Protein AF-A0A8J6ETE8-F1 (afdb_monomer)

Radius of gyration: 26.72 Å; Cα contacts (8 Å, |Δi|>4): 54; chains: 1; bounding box: 40×100×24 Å

Solvent-accessible surface area (backbone atoms only — not comparable to full-atom values): 6494 Å² total; per-residue (Å²): 140,87,89,77,84,79,71,80,75,62,84,67,72,74,70,74,71,70,88,74,78,71,73,75,62,54,65,43,82,45,74,47,72,46,98,84,72,48,74,44,82,42,81,38,65,28,62,93,75,54,49,73,66,59,53,48,51,55,52,34,58,77,67,71,50,60,79,75,48,68,80,78,57,83,90,80,89,87,55,97,66,67,68,60,60,64,57,51,58,59,59,64,75,74,110

Structure (mmCIF, N/CA/C/O backbone):
data_AF-A0A8J6ETE8-F1
#
_entry.id   AF-A0A8J6ETE8-F1
#
loop_
_atom_site.group_PDB
_atom_site.id
_atom_site.type_symbol
_atom_site.label_atom_id
_atom_site.label_alt_id
_atom_site.label_comp_id
_atom_site.label_asym_id
_atom_site.label_entity_id
_atom_site.label_seq_id
_atom_site.pdbx_PDB_ins_code
_atom_site.Cartn_x
_atom_site.Cartn_y
_atom_site.Cartn_z
_atom_site.occupancy
_atom_site.B_iso_or_equiv
_atom_site.auth_seq_id
_atom_site.auth_comp_id
_atom_site.auth_asym_id
_atom_site.auth_atom_id
_atom_site.pdbx_PDB_model_num
ATOM 1 N N . MET A 1 1 ? 18.158 72.259 -6.595 1.00 43.50 1 MET A N 1
ATOM 2 C CA . MET A 1 1 ? 18.532 71.342 -7.693 1.00 43.50 1 MET A CA 1
ATOM 3 C C . MET A 1 1 ? 20.028 71.536 -7.863 1.00 43.50 1 MET A C 1
ATOM 5 O O . MET A 1 1 ? 20.407 72.685 -7.995 1.00 43.50 1 MET A O 1
ATOM 9 N N . ASP A 1 2 ? 20.948 70.595 -7.703 1.00 43.84 2 ASP A N 1
ATOM 10 C CA . ASP A 1 2 ? 20.973 69.134 -7.660 1.00 43.84 2 ASP A CA 1
ATOM 11 C C . ASP A 1 2 ? 22.395 68.736 -7.189 1.00 43.84 2 ASP A C 1
ATOM 13 O O . ASP A 1 2 ? 23.361 69.401 -7.548 1.00 43.84 2 ASP A O 1
ATOM 17 N N . ARG A 1 3 ? 22.511 67.709 -6.337 1.00 46.47 3 ARG A N 1
ATOM 18 C CA . ARG A 1 3 ? 23.673 66.812 -6.136 1.00 46.47 3 ARG A CA 1
ATOM 19 C C . ARG A 1 3 ? 23.604 66.212 -4.743 1.00 46.47 3 ARG A C 1
ATOM 21 O O . ARG A 1 3 ? 23.768 66.917 -3.754 1.00 46.47 3 ARG A O 1
ATOM 28 N N . SER A 1 4 ? 23.451 64.898 -4.681 1.00 47.91 4 SER A N 1
ATOM 29 C CA . SER A 1 4 ? 24.353 63.999 -3.952 1.00 47.91 4 SER A CA 1
ATOM 30 C C . SER A 1 4 ? 23.870 62.580 -4.195 1.00 47.91 4 SER A C 1
ATOM 32 O O . SER A 1 4 ? 22.677 62.303 -4.121 1.00 47.91 4 SER A O 1
ATOM 34 N N . GLY A 1 5 ? 24.813 61.735 -4.600 1.00 54.84 5 GLY A N 1
ATOM 35 C CA . GLY A 1 5 ? 24.570 60.435 -5.195 1.00 54.84 5 GLY A CA 1
ATOM 36 C C . GLY A 1 5 ? 23.730 59.527 -4.312 1.00 54.84 5 GLY A C 1
ATOM 37 O O . GLY A 1 5 ? 24.109 59.197 -3.191 1.00 54.84 5 GLY A O 1
ATOM 38 N N . THR A 1 6 ? 22.620 59.066 -4.871 1.00 54.66 6 THR A N 1
ATOM 39 C CA . THR A 1 6 ? 22.035 57.793 -4.487 1.00 54.66 6 THR A CA 1
ATOM 40 C C . THR A 1 6 ? 23.048 56.712 -4.846 1.00 54.66 6 THR A C 1
ATOM 42 O O . THR A 1 6 ? 23.309 56.437 -6.018 1.00 54.66 6 THR A O 1
ATOM 45 N N . SER A 1 7 ? 23.688 56.150 -3.822 1.00 53.62 7 SER A N 1
ATOM 46 C CA . SER A 1 7 ? 24.483 54.932 -3.936 1.00 53.62 7 SER A CA 1
ATOM 47 C C . SER A 1 7 ? 23.680 53.898 -4.733 1.00 53.62 7 SER A C 1
ATOM 49 O O . SER A 1 7 ? 22.489 53.739 -4.446 1.00 53.62 7 SER A O 1
ATOM 51 N N . PRO A 1 8 ? 24.265 53.201 -5.723 1.00 52.53 8 PRO A N 1
ATOM 52 C CA . PRO A 1 8 ? 23.572 52.082 -6.333 1.00 52.53 8 PRO A CA 1
ATOM 53 C C . PRO A 1 8 ? 23.354 51.057 -5.222 1.00 52.53 8 PRO A C 1
ATOM 55 O O . PRO A 1 8 ? 24.308 50.464 -4.716 1.00 52.53 8 PRO A O 1
ATOM 58 N N . LEU A 1 9 ? 22.097 50.930 -4.788 1.00 50.97 9 LEU A N 1
ATOM 59 C CA . LEU A 1 9 ? 21.667 49.855 -3.913 1.00 50.97 9 LEU A CA 1
ATOM 60 C C . LEU A 1 9 ? 22.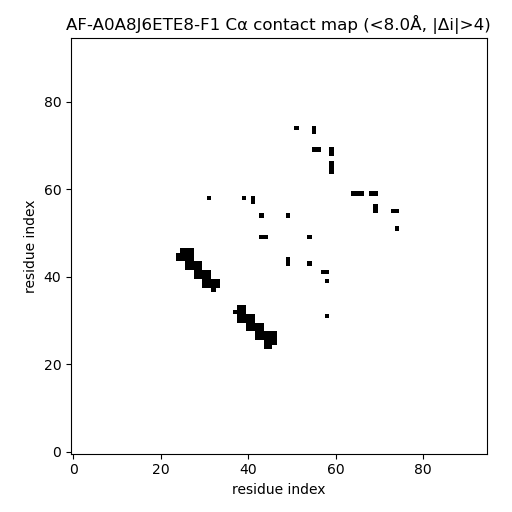168 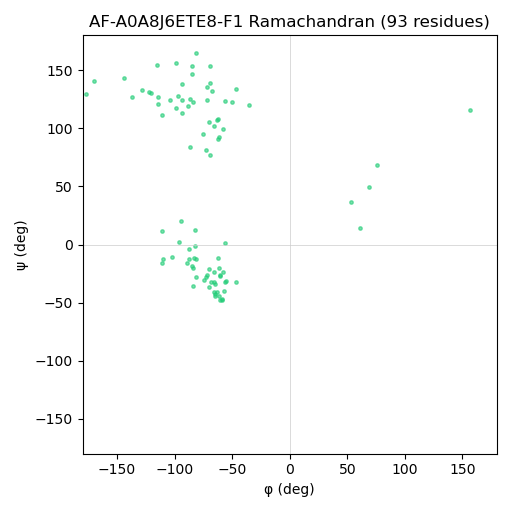48.561 -4.539 1.00 50.97 9 LEU A C 1
ATOM 62 O O . LEU A 1 9 ? 21.954 48.293 -5.723 1.00 50.97 9 LEU A O 1
ATOM 66 N N . SER A 1 10 ? 22.950 47.869 -3.720 1.00 52.75 10 SER A N 1
ATOM 67 C CA . SER A 1 10 ? 23.680 46.655 -4.012 1.00 52.75 10 SER A CA 1
ATOM 68 C C . SER A 1 10 ? 22.894 45.760 -4.959 1.00 52.75 10 SER A C 1
ATOM 70 O O . SER A 1 10 ? 21.802 45.286 -4.650 1.00 52.75 10 SER A O 1
ATOM 72 N N . ALA A 1 11 ? 23.502 45.486 -6.106 1.00 54.84 11 ALA A N 1
ATOM 73 C CA . ALA A 1 11 ? 23.045 44.530 -7.101 1.00 54.84 11 ALA A CA 1
ATOM 74 C C . ALA A 1 11 ? 22.844 43.092 -6.560 1.00 54.84 11 ALA A C 1
ATOM 76 O O . ALA A 1 11 ? 22.491 42.181 -7.299 1.00 54.84 11 ALA A O 1
ATOM 77 N N . ASN A 1 12 ? 23.069 42.858 -5.272 1.00 52.94 12 ASN A N 1
ATOM 78 C CA . ASN A 1 12 ? 22.949 41.544 -4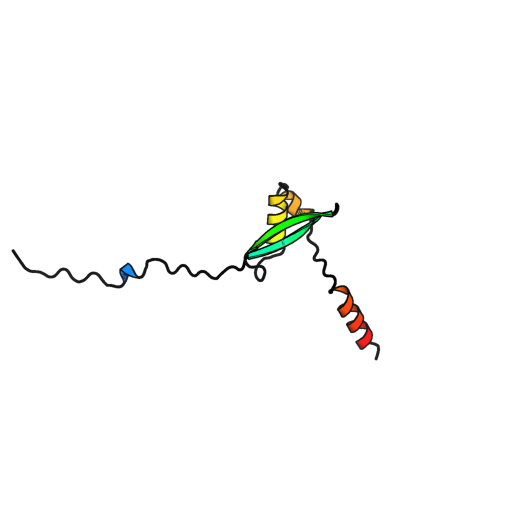.667 1.00 52.94 12 ASN A CA 1
ATOM 79 C C . ASN A 1 12 ? 21.541 41.231 -4.142 1.00 52.94 12 ASN A C 1
ATOM 81 O O . ASN A 1 12 ? 21.232 40.057 -3.962 1.00 52.94 12 ASN A O 1
ATOM 85 N N . ASP A 1 13 ? 20.655 42.219 -3.973 1.00 52.09 13 ASP A N 1
ATOM 86 C CA . ASP A 1 13 ? 19.318 41.960 -3.410 1.00 52.09 13 ASP A CA 1
ATOM 87 C C . ASP A 1 13 ? 18.289 41.462 -4.442 1.00 52.09 13 ASP A C 1
ATOM 89 O O . ASP A 1 13 ? 17.237 40.944 -4.074 1.00 52.09 13 ASP A O 1
ATOM 93 N N . TYR A 1 14 ? 18.588 41.534 -5.745 1.00 55.25 14 TYR A N 1
ATOM 94 C CA . TYR A 1 14 ? 17.716 40.962 -6.782 1.00 55.25 14 TYR A CA 1
ATOM 95 C C . TYR A 1 14 ? 17.997 39.481 -7.083 1.00 55.25 14 TYR A C 1
ATOM 97 O O . TYR A 1 14 ? 17.179 38.826 -7.732 1.00 55.25 14 TYR A O 1
ATOM 105 N N . LEU A 1 15 ? 19.116 38.928 -6.601 1.00 53.88 15 LEU A N 1
ATOM 106 C CA . LEU A 1 15 ? 19.477 37.516 -6.803 1.00 53.88 15 LEU A CA 1
ATOM 107 C C . LEU A 1 15 ? 18.888 36.580 -5.737 1.00 53.88 15 LEU A C 1
ATOM 109 O O . LEU A 1 15 ? 18.974 35.363 -5.871 1.00 53.88 15 LEU A O 1
ATOM 113 N N . LEU A 1 16 ? 18.203 37.128 -4.730 1.00 54.28 16 LEU A N 1
ATOM 114 C CA . LEU A 1 16 ? 17.440 36.358 -3.741 1.00 54.28 16 LEU A CA 1
ATOM 115 C C . LEU A 1 16 ? 16.036 35.969 -4.235 1.00 54.28 16 LEU A C 1
ATOM 117 O O . LEU A 1 16 ? 15.210 35.488 -3.461 1.00 54.28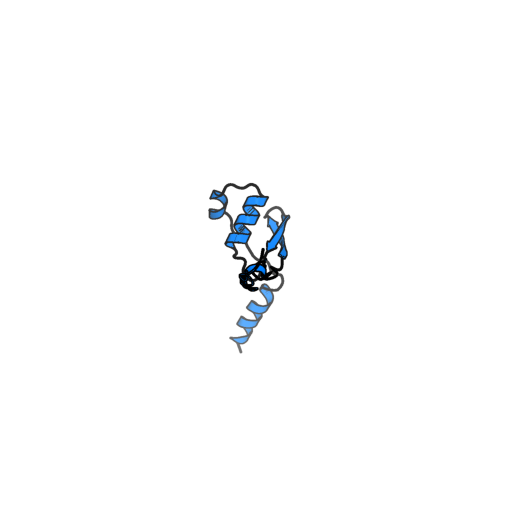 16 LEU A O 1
ATOM 121 N N . ARG A 1 17 ? 15.742 36.126 -5.533 1.00 66.38 17 ARG A N 1
ATOM 122 C CA . ARG A 1 17 ? 14.534 35.558 -6.136 1.00 66.38 17 ARG A CA 1
ATOM 123 C C . ARG A 1 17 ? 14.790 34.123 -6.590 1.00 66.38 17 ARG A C 1
ATOM 125 O O . ARG A 1 17 ? 15.033 33.859 -7.760 1.00 66.38 17 ARG A O 1
ATOM 132 N N . GLY A 1 18 ? 14.656 33.206 -5.636 1.00 55.97 18 GLY A N 1
ATOM 133 C CA . GLY A 1 18 ? 14.160 31.858 -5.902 1.00 55.97 18 GLY A CA 1
ATOM 134 C C . GLY A 1 18 ? 15.139 30.905 -6.577 1.00 55.97 18 GLY A C 1
ATOM 135 O O . GLY A 1 18 ? 14.881 30.431 -7.679 1.00 55.97 18 GLY A O 1
ATOM 136 N N . SER A 1 19 ? 16.194 30.514 -5.864 1.00 46.38 19 SER A N 1
ATOM 137 C CA . SER A 1 19 ? 16.774 29.186 -6.090 1.00 46.38 19 SER A CA 1
ATOM 138 C C . SER A 1 19 ? 15.824 28.145 -5.496 1.00 46.38 19 SER A C 1
ATOM 140 O O . SER A 1 19 ? 15.989 27.704 -4.362 1.00 46.38 19 SER A O 1
ATOM 142 N N . VAL A 1 20 ? 14.775 27.790 -6.241 1.00 57.34 20 VAL A N 1
ATOM 143 C CA . VAL A 1 20 ? 14.033 26.559 -5.969 1.00 57.34 20 VAL A CA 1
ATOM 144 C C . VAL A 1 20 ? 14.921 25.438 -6.477 1.00 57.34 20 VAL A C 1
ATOM 146 O O . VAL A 1 20 ? 14.946 25.136 -7.669 1.00 57.34 20 VAL A O 1
ATOM 149 N N . SER A 1 21 ? 15.703 24.851 -5.578 1.00 48.03 21 SER A N 1
ATOM 150 C CA . SER A 1 21 ? 16.340 23.570 -5.843 1.00 48.03 21 SER A CA 1
ATOM 151 C C . SER A 1 21 ? 15.226 22.547 -6.035 1.00 48.03 21 SER A C 1
ATOM 153 O O . SER A 1 21 ? 14.748 21.947 -5.078 1.00 48.03 21 SER A O 1
ATOM 155 N N . SER A 1 22 ? 14.783 22.359 -7.276 1.00 54.62 22 SER A N 1
ATOM 156 C CA . SER A 1 22 ? 14.074 21.152 -7.675 1.00 54.62 22 SER A CA 1
ATOM 157 C C . SER A 1 22 ? 15.102 20.025 -7.636 1.00 54.62 22 SER A C 1
ATOM 159 O O . SER A 1 22 ? 15.615 19.599 -8.672 1.00 54.62 22 SER A O 1
ATOM 161 N N . SER A 1 23 ? 15.431 19.529 -6.441 1.00 58.44 23 SER A N 1
ATOM 162 C CA . SER A 1 23 ? 15.788 18.122 -6.339 1.00 58.44 23 SER A CA 1
ATOM 163 C C . SER A 1 23 ? 14.563 17.398 -6.874 1.00 58.44 23 SER A C 1
ATOM 165 O O . SER A 1 23 ? 13.526 17.366 -6.223 1.00 58.44 23 SER A O 1
ATOM 167 N N . GLY A 1 24 ? 14.624 16.982 -8.141 1.00 56.72 24 GLY A N 1
ATOM 168 C CA . GLY A 1 24 ? 13.504 16.354 -8.822 1.00 56.72 24 GLY A CA 1
ATOM 169 C C . GLY A 1 24 ? 13.169 15.080 -8.072 1.00 56.72 24 GLY A C 1
ATOM 170 O O . GLY A 1 24 ? 13.791 14.046 -8.307 1.00 56.72 24 GLY A O 1
ATOM 171 N N . VAL A 1 25 ? 12.242 15.174 -7.122 1.00 62.97 25 VAL A N 1
ATOM 172 C CA . VAL A 1 25 ? 11.739 14.035 -6.378 1.00 62.97 25 VAL A CA 1
ATOM 173 C C . VAL A 1 25 ? 11.005 13.205 -7.417 1.00 62.97 25 VAL A C 1
ATOM 175 O O . VAL A 1 25 ? 9.947 13.584 -7.907 1.00 62.97 25 VAL A O 1
ATOM 178 N N . ARG A 1 26 ? 11.651 12.135 -7.881 1.00 73.62 26 ARG A N 1
ATOM 179 C CA . ARG A 1 26 ? 11.085 11.274 -8.914 1.00 73.62 26 ARG A CA 1
ATOM 180 C C . ARG A 1 26 ? 9.917 10.534 -8.272 1.00 73.62 26 ARG A C 1
ATOM 182 O O . ARG A 1 26 ? 10.139 9.648 -7.449 1.00 73.62 26 ARG A O 1
ATOM 189 N N . SER A 1 27 ? 8.698 10.942 -8.601 1.00 81.50 27 SER A N 1
ATOM 190 C CA . SER A 1 27 ? 7.491 10.207 -8.236 1.00 81.50 27 SER A CA 1
ATOM 191 C C . SER A 1 27 ? 7.431 8.901 -9.023 1.00 81.50 27 SER A C 1
ATOM 193 O O . SER A 1 27 ? 7.786 8.858 -10.205 1.00 81.50 27 SER A O 1
ATOM 195 N N . VAL A 1 28 ? 7.031 7.828 -8.351 1.00 85.38 28 VAL A N 1
ATOM 196 C CA . VAL A 1 28 ? 6.854 6.490 -8.912 1.00 85.38 28 VAL A CA 1
ATOM 197 C C . VAL A 1 28 ? 5.466 6.004 -8.537 1.00 85.38 28 VAL A C 1
ATOM 199 O O . VAL A 1 28 ? 5.072 6.089 -7.375 1.00 85.38 28 VAL A O 1
ATOM 202 N N . ASP A 1 29 ? 4.750 5.461 -9.512 1.00 87.88 29 ASP A N 1
ATOM 203 C CA . ASP A 1 29 ? 3.476 4.804 -9.264 1.00 87.88 29 ASP A CA 1
ATOM 204 C C . ASP A 1 29 ? 3.723 3.357 -8.831 1.00 87.88 29 ASP A C 1
ATOM 206 O O . ASP A 1 29 ? 4.374 2.576 -9.531 1.00 87.88 29 ASP A O 1
ATOM 210 N N . VAL A 1 30 ? 3.218 3.004 -7.653 1.00 86.94 30 VAL A N 1
ATOM 211 C CA . VAL A 1 30 ? 3.231 1.646 -7.107 1.00 86.94 30 VAL A CA 1
ATOM 212 C C . VAL A 1 30 ? 1.801 1.138 -6.975 1.00 86.94 30 VAL A C 1
ATOM 214 O O . VAL A 1 30 ? 0.857 1.913 -6.845 1.00 86.94 30 VAL A O 1
ATOM 217 N N . ILE A 1 31 ? 1.636 -0.181 -7.003 1.00 88.50 31 ILE A N 1
ATOM 218 C CA . ILE A 1 31 ? 0.345 -0.827 -6.767 1.00 88.50 31 ILE A CA 1
ATOM 219 C C . ILE A 1 31 ? 0.455 -1.634 -5.482 1.00 88.50 31 ILE A C 1
ATOM 221 O O . ILE A 1 31 ? 1.361 -2.455 -5.334 1.00 88.50 31 ILE A O 1
ATOM 225 N N . VAL A 1 32 ? -0.476 -1.399 -4.564 1.00 88.75 32 VAL A N 1
ATOM 226 C CA . VAL A 1 32 ? -0.612 -2.148 -3.316 1.00 88.75 32 VAL A CA 1
ATOM 227 C C . VAL A 1 32 ? -1.783 -3.106 -3.457 1.00 88.75 32 VAL A C 1
ATOM 229 O O . VAL A 1 32 ? -2.896 -2.686 -3.760 1.00 88.75 32 VAL A O 1
ATOM 232 N N . TYR A 1 33 ? -1.531 -4.392 -3.242 1.00 89.94 33 TYR A N 1
ATOM 233 C CA . TYR A 1 33 ? -2.563 -5.422 -3.286 1.00 89.94 33 TYR A CA 1
ATOM 234 C C . TYR A 1 33 ? -3.049 -5.729 -1.874 1.00 89.94 33 TYR A C 1
ATOM 236 O O . TYR A 1 33 ? -2.251 -6.012 -0.978 1.00 89.94 33 TYR A O 1
ATOM 244 N N . LEU A 1 34 ? -4.362 -5.673 -1.683 1.00 88.81 34 LEU A N 1
ATOM 245 C CA . LEU A 1 34 ? -5.013 -6.179 -0.484 1.00 88.81 34 LEU A CA 1
ATOM 246 C C . LEU A 1 34 ? -5.210 -7.694 -0.576 1.00 88.81 34 LEU A C 1
ATOM 248 O O . LEU A 1 34 ? -5.175 -8.283 -1.651 1.00 88.81 34 LEU A O 1
ATOM 252 N N . ILE A 1 35 ? -5.495 -8.322 0.566 1.00 85.88 35 ILE A N 1
ATOM 253 C CA . ILE A 1 35 ? -5.733 -9.771 0.660 1.00 85.88 35 ILE A CA 1
ATOM 254 C C . ILE A 1 35 ? -6.945 -10.254 -0.158 1.00 85.88 35 ILE A C 1
ATOM 256 O O . ILE A 1 35 ? -7.061 -11.434 -0.454 1.00 85.88 35 ILE A O 1
ATOM 260 N N . ASN A 1 36 ? -7.857 -9.345 -0.504 1.00 88.69 36 ASN A N 1
ATOM 261 C CA . ASN A 1 36 ? -9.031 -9.603 -1.339 1.00 88.69 36 ASN A CA 1
ATOM 262 C C . ASN A 1 36 ? -8.778 -9.283 -2.827 1.00 88.69 36 ASN A C 1
ATOM 264 O O . ASN A 1 36 ? -9.727 -8.988 -3.551 1.00 88.69 36 ASN A O 1
ATOM 268 N N . ASP A 1 37 ? -7.508 -9.240 -3.239 1.00 87.62 37 ASP A N 1
ATOM 269 C CA . ASP A 1 37 ? -7.039 -8.918 -4.592 1.00 87.62 37 ASP A CA 1
ATOM 270 C C . ASP A 1 37 ? -7.404 -7.510 -5.093 1.00 87.62 37 ASP A C 1
ATOM 272 O O . ASP A 1 37 ? -7.248 -7.189 -6.273 1.00 87.62 37 ASP A O 1
ATOM 276 N N . THR A 1 38 ? -7.843 -6.618 -4.200 1.00 90.69 38 THR A N 1
ATOM 277 C CA . THR A 1 38 ? -8.064 -5.215 -4.562 1.00 90.69 38 THR A CA 1
ATOM 278 C C . THR A 1 38 ? -6.719 -4.526 -4.766 1.00 90.69 38 THR A C 1
ATOM 280 O O . THR A 1 38 ? -5.880 -4.510 -3.865 1.00 90.69 38 THR A O 1
ATOM 283 N N . ALA A 1 39 ? -6.527 -3.934 -5.945 1.00 91.12 39 ALA A N 1
ATOM 284 C CA . ALA A 1 39 ? -5.341 -3.166 -6.299 1.00 91.12 39 ALA A CA 1
ATOM 285 C C . ALA A 1 39 ? -5.558 -1.675 -6.006 1.00 91.12 39 ALA A C 1
ATOM 287 O O . ALA A 1 39 ? -6.489 -1.059 -6.525 1.00 91.12 39 ALA A O 1
ATOM 288 N N . ILE A 1 40 ? -4.676 -1.092 -5.201 1.00 90.62 40 ILE A N 1
ATOM 289 C CA . ILE A 1 40 ? -4.703 0.318 -4.816 1.00 90.62 40 ILE A CA 1
ATOM 290 C C . ILE A 1 40 ? -3.505 1.007 -5.473 1.00 90.62 40 ILE A C 1
ATOM 292 O O . ILE A 1 40 ? -2.364 0.720 -5.096 1.00 90.62 40 ILE A O 1
ATOM 296 N N . PRO A 1 41 ? -3.724 1.895 -6.457 1.00 90.94 41 PRO A N 1
ATOM 297 C CA . PRO A 1 41 ? -2.647 2.684 -7.029 1.00 90.94 41 PRO A CA 1
ATOM 298 C C . PRO A 1 41 ? -2.198 3.746 -6.024 1.00 90.94 41 PRO A C 1
ATOM 300 O O . PRO A 1 41 ? -3.019 4.426 -5.408 1.00 90.94 41 PRO A O 1
ATOM 303 N N . LEU A 1 42 ? -0.888 3.903 -5.874 1.00 90.06 42 LEU A N 1
ATOM 304 C CA . LEU A 1 42 ? -0.295 4.897 -4.997 1.00 90.06 42 LEU A CA 1
ATOM 305 C C . LEU A 1 42 ? 0.885 5.576 -5.687 1.00 90.06 42 LEU A C 1
ATOM 307 O O . LEU A 1 42 ? 1.831 4.917 -6.107 1.00 90.06 42 LEU A O 1
ATOM 311 N N . THR A 1 43 ? 0.869 6.904 -5.733 1.00 90.00 43 THR A N 1
ATOM 312 C CA . THR A 1 43 ? 2.024 7.682 -6.187 1.00 90.00 43 THR A CA 1
ATOM 313 C C . THR A 1 43 ? 2.946 7.969 -4.999 1.00 90.00 43 THR A C 1
ATOM 315 O O . THR A 1 43 ? 2.560 8.582 -3.992 1.00 90.00 43 THR A O 1
ATOM 318 N N . VAL A 1 44 ? 4.184 7.488 -5.096 1.00 86.81 44 VAL A N 1
ATOM 319 C CA . VAL A 1 44 ? 5.216 7.601 -4.064 1.00 86.81 44 VAL A CA 1
ATOM 320 C C . VAL A 1 44 ? 6.355 8.473 -4.569 1.00 86.81 44 VAL A C 1
ATOM 322 O O . VAL A 1 44 ? 7.005 8.173 -5.566 1.00 86.81 44 VAL A O 1
ATOM 325 N N . ASP A 1 45 ? 6.609 9.560 -3.854 1.00 86.94 45 ASP A N 1
ATOM 326 C CA . ASP A 1 45 ? 7.623 10.542 -4.201 1.00 86.94 45 ASP A CA 1
ATOM 327 C C . ASP A 1 45 ? 8.976 10.130 -3.629 1.00 86.94 45 ASP A C 1
ATOM 329 O O . ASP A 1 45 ? 9.107 9.917 -2.425 1.00 86.94 45 ASP A O 1
ATOM 333 N N . GLY A 1 46 ? 9.994 10.040 -4.486 1.00 79.75 46 GLY A N 1
ATOM 334 C CA . GLY A 1 46 ? 11.362 9.817 -4.033 1.00 79.75 46 GLY A CA 1
ATOM 335 C C . GLY A 1 46 ? 11.552 8.425 -3.451 1.00 79.75 46 GLY A C 1
ATOM 336 O O . GLY A 1 46 ? 12.136 8.296 -2.381 1.00 79.75 46 GLY A O 1
ATOM 337 N N . LEU A 1 47 ? 11.098 7.396 -4.176 1.00 73.00 47 LEU A N 1
ATOM 338 C CA . LEU A 1 47 ? 11.069 5.995 -3.734 1.00 73.00 47 LEU A CA 1
ATOM 339 C C . LEU A 1 47 ? 12.381 5.500 -3.094 1.00 73.00 47 LEU A C 1
ATOM 341 O O . LEU A 1 47 ? 12.349 4.686 -2.181 1.00 73.00 47 LEU A O 1
ATOM 345 N N . SER A 1 48 ? 13.538 6.004 -3.538 1.00 75.06 48 SER A N 1
ATOM 346 C CA . SER A 1 48 ? 14.850 5.663 -2.966 1.00 75.06 48 SER A CA 1
ATOM 347 C C . SER A 1 48 ? 15.057 6.145 -1.524 1.00 75.06 48 SER A C 1
ATOM 349 O O . SER A 1 48 ? 15.912 5.611 -0.826 1.00 75.06 48 SER A O 1
ATOM 351 N N . ALA A 1 49 ? 14.326 7.175 -1.103 1.00 79.12 49 ALA A N 1
ATOM 352 C CA . ALA A 1 49 ? 14.355 7.756 0.236 1.00 79.12 49 ALA A CA 1
ATOM 353 C C . ALA A 1 49 ? 13.068 7.477 1.031 1.00 79.12 49 ALA A C 1
ATOM 355 O O . ALA A 1 49 ? 13.053 7.699 2.239 1.00 79.12 49 ALA A O 1
ATOM 356 N N . THR A 1 50 ? 12.004 6.998 0.377 1.00 83.31 50 THR A N 1
ATOM 357 C CA . THR A 1 50 ? 10.738 6.693 1.044 1.00 83.31 50 THR A CA 1
ATOM 358 C C . THR A 1 50 ? 10.892 5.509 1.991 1.00 83.31 50 THR A C 1
ATOM 360 O O . THR A 1 50 ? 11.388 4.441 1.629 1.00 83.31 50 THR A O 1
ATOM 363 N N . THR A 1 51 ? 10.397 5.678 3.209 1.00 86.44 51 THR A N 1
ATOM 364 C CA . THR A 1 51 ? 10.349 4.616 4.212 1.00 86.44 51 THR A CA 1
ATOM 365 C C . THR A 1 51 ? 9.100 3.749 4.052 1.00 86.44 51 THR A C 1
ATOM 367 O O . THR A 1 51 ? 8.041 4.210 3.621 1.00 86.44 51 THR A O 1
ATOM 370 N N . ALA A 1 52 ? 9.172 2.488 4.488 1.00 84.06 52 ALA A N 1
ATOM 371 C CA . ALA A 1 52 ? 7.992 1.622 4.546 1.00 84.06 52 ALA A CA 1
ATOM 372 C C . ALA A 1 52 ? 6.864 2.235 5.398 1.00 84.06 52 ALA A C 1
ATOM 374 O O . ALA A 1 52 ? 5.691 2.058 5.087 1.00 84.06 52 ALA A O 1
ATOM 375 N N . HIS A 1 53 ? 7.217 2.998 6.438 1.00 87.12 53 HIS A N 1
ATOM 376 C CA . HIS A 1 53 ? 6.263 3.692 7.298 1.00 87.12 53 HIS A CA 1
ATOM 377 C C . HIS A 1 53 ? 5.477 4.777 6.544 1.00 87.12 53 HIS A C 1
ATOM 379 O O . HIS A 1 53 ? 4.261 4.866 6.695 1.00 87.12 53 HIS A O 1
ATOM 385 N N . GLU A 1 54 ? 6.140 5.569 5.700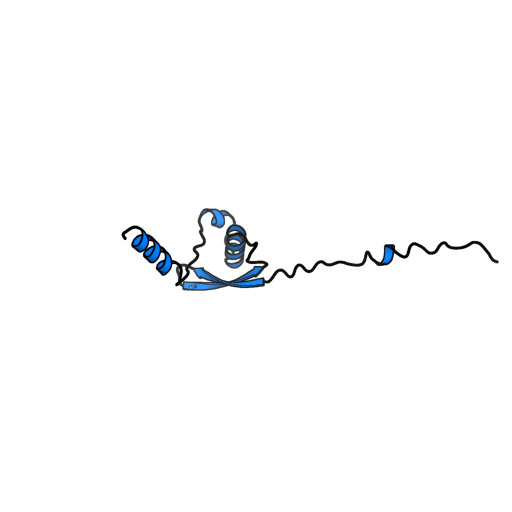 1.00 88.62 54 GLU A N 1
ATOM 386 C CA . GLU A 1 54 ? 5.482 6.590 4.873 1.00 88.62 54 GLU A CA 1
ATOM 387 C C . GLU A 1 54 ? 4.556 5.972 3.826 1.00 88.62 54 GLU A C 1
ATOM 389 O O . GLU A 1 54 ? 3.441 6.459 3.634 1.00 88.62 54 GLU A O 1
ATOM 394 N N . VAL A 1 55 ? 4.98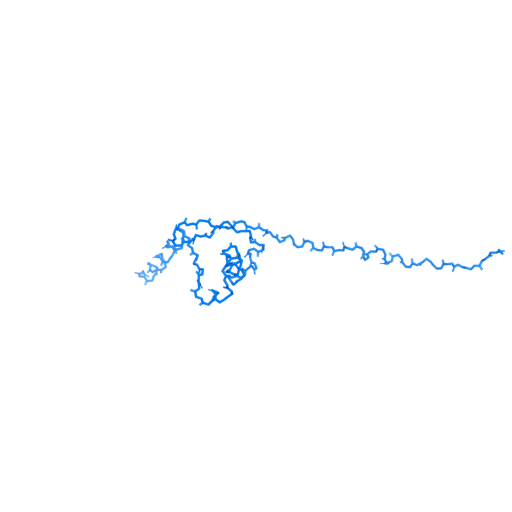4 4.878 3.186 1.00 87.88 55 VAL A N 1
ATOM 395 C CA . VAL A 1 55 ? 4.118 4.113 2.274 1.00 87.88 55 VAL A CA 1
ATOM 396 C C . VAL A 1 55 ? 2.910 3.571 3.034 1.00 87.88 55 VAL A C 1
ATOM 398 O O . VAL A 1 55 ? 1.784 3.704 2.566 1.00 87.88 55 VAL A O 1
ATOM 401 N N . HIS A 1 56 ? 3.124 3.015 4.229 1.00 89.12 56 HIS A N 1
ATOM 402 C CA . HIS A 1 56 ? 2.053 2.458 5.049 1.00 89.12 56 HIS A CA 1
ATOM 403 C C . HIS A 1 56 ? 1.021 3.526 5.417 1.00 89.12 56 HIS A C 1
ATOM 405 O O . HIS A 1 56 ? -0.168 3.316 5.190 1.00 89.12 56 HIS A O 1
ATOM 411 N N . ARG A 1 57 ? 1.462 4.701 5.883 1.00 88.88 57 ARG A N 1
ATOM 412 C CA . ARG A 1 57 ? 0.560 5.817 6.198 1.00 88.88 57 ARG A CA 1
ATOM 413 C C . ARG A 1 57 ? -0.259 6.241 4.978 1.00 88.88 57 ARG A C 1
ATOM 415 O O . ARG A 1 57 ? -1.477 6.327 5.073 1.00 88.88 57 ARG A O 1
ATOM 422 N N . LYS A 1 58 ? 0.386 6.411 3.81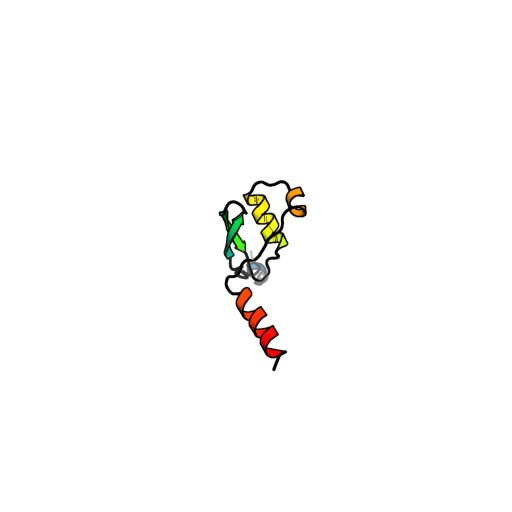9 1.00 89.56 58 LYS A N 1
ATOM 423 C CA . LYS A 1 58 ? -0.297 6.746 2.558 1.00 89.56 58 LYS A CA 1
ATOM 424 C C . LYS A 1 58 ? -1.369 5.712 2.173 1.00 89.56 58 LYS A C 1
ATOM 426 O O . LYS A 1 58 ? -2.442 6.088 1.714 1.00 89.56 58 LYS A O 1
ATOM 431 N N . VAL A 1 59 ? -1.108 4.416 2.364 1.00 89.44 59 VAL A N 1
ATOM 432 C CA . VAL A 1 59 ? -2.100 3.356 2.098 1.00 89.44 59 VAL A CA 1
ATOM 433 C C . VAL A 1 59 ? -3.303 3.473 3.035 1.00 89.44 59 VAL A C 1
ATOM 435 O O . VAL A 1 59 ? -4.439 3.381 2.573 1.00 89.44 59 VAL A O 1
ATOM 438 N N . LEU A 1 60 ? -3.073 3.702 4.331 1.00 91.00 60 LEU A N 1
ATOM 439 C CA . LEU A 1 60 ? -4.153 3.879 5.307 1.00 91.00 60 LEU A CA 1
ATOM 440 C C . LEU A 1 60 ? -5.001 5.119 4.999 1.00 91.00 60 LEU A C 1
ATOM 442 O O . LEU A 1 60 ? -6.225 5.039 5.064 1.00 91.00 60 LEU A O 1
ATOM 446 N N . GLU A 1 61 ? -4.364 6.226 4.602 1.00 90.75 61 GLU A N 1
ATOM 447 C CA . GLU A 1 61 ? -5.037 7.462 4.183 1.00 90.75 61 GLU A CA 1
ATOM 448 C C . GLU A 1 61 ? -5.979 7.215 2.991 1.00 90.75 61 GLU A C 1
ATOM 450 O O . GLU A 1 61 ? -7.144 7.606 3.039 1.00 90.75 61 GLU A O 1
ATOM 455 N N . VAL A 1 62 ? -5.513 6.512 1.949 1.00 90.12 62 VAL A N 1
ATOM 456 C CA . VAL A 1 62 ? -6.328 6.170 0.762 1.00 90.12 62 VAL A CA 1
ATOM 457 C C . VAL A 1 62 ? -7.482 5.229 1.111 1.00 90.12 62 VAL A C 1
ATOM 459 O O . VAL A 1 62 ? -8.560 5.314 0.525 1.00 90.12 62 VAL A O 1
ATOM 462 N N . LEU A 1 63 ? -7.273 4.337 2.076 1.00 90.12 63 LEU A N 1
ATOM 463 C CA . LEU A 1 63 ? -8.300 3.423 2.569 1.00 90.12 63 LEU A CA 1
ATOM 464 C C . LEU A 1 63 ? -9.236 4.051 3.606 1.00 90.12 63 LEU A C 1
ATOM 466 O O . LEU A 1 63 ? -10.161 3.377 4.060 1.00 90.12 63 LEU A O 1
ATOM 470 N N . HIS A 1 64 ? -9.016 5.316 3.978 1.00 91.25 64 HIS A N 1
ATOM 471 C CA . HIS A 1 64 ? -9.755 6.008 5.034 1.00 91.25 64 HIS A CA 1
ATOM 472 C C . HIS A 1 64 ? -9.757 5.240 6.368 1.00 91.25 64 HIS A C 1
ATOM 474 O O . HIS A 1 64 ? -10.754 5.222 7.094 1.00 91.25 64 HIS A O 1
ATOM 480 N N . LEU A 1 65 ? -8.642 4.578 6.686 1.00 90.06 65 LEU A N 1
ATOM 481 C CA . LEU A 1 65 ? -8.480 3.829 7.926 1.00 90.06 65 LEU A CA 1
ATOM 482 C C . LEU A 1 65 ? -8.022 4.753 9.064 1.00 90.06 65 LEU A C 1
ATOM 484 O O . LEU A 1 65 ? -7.287 5.709 8.823 1.00 90.06 65 LEU A O 1
ATOM 488 N N . PRO A 1 66 ? -8.442 4.480 10.311 1.00 89.69 66 PRO A N 1
ATOM 489 C CA . PRO A 1 66 ? -8.002 5.256 11.464 1.00 89.69 66 PRO A CA 1
ATOM 490 C C . PRO A 1 66 ? -6.517 5.010 11.759 1.00 89.69 66 PRO A C 1
ATOM 492 O O . PRO A 1 66 ? -6.017 3.916 11.509 1.00 89.69 66 PRO A O 1
ATOM 495 N N . ASP A 1 67 ? -5.837 5.976 12.380 1.00 85.69 67 ASP A N 1
ATOM 496 C CA . ASP A 1 67 ? -4.390 5.906 12.663 1.00 85.69 67 ASP A CA 1
ATOM 497 C C . ASP A 1 67 ? -3.978 4.658 13.464 1.00 85.69 67 ASP A C 1
ATOM 499 O O . ASP A 1 67 ? -2.908 4.095 13.240 1.00 85.69 67 ASP A O 1
ATOM 503 N N . ILE A 1 68 ? -4.863 4.156 14.336 1.00 88.00 68 ILE A N 1
ATOM 504 C CA . ILE A 1 68 ? -4.662 2.905 15.092 1.00 88.00 68 ILE A CA 1
ATOM 505 C C . ILE A 1 68 ? -4.432 1.686 14.181 1.00 88.00 68 ILE A C 1
ATOM 507 O O . ILE A 1 68 ? -3.808 0.708 14.587 1.00 88.00 68 ILE A O 1
ATOM 511 N N . ALA A 1 69 ? -4.897 1.738 12.928 1.00 87.19 69 ALA A N 1
ATOM 512 C CA . ALA A 1 69 ? -4.666 0.694 11.939 1.00 87.19 69 ALA A CA 1
ATOM 513 C C . ALA A 1 69 ? -3.165 0.490 11.666 1.00 87.19 69 ALA A C 1
ATOM 515 O O . ALA A 1 69 ? -2.735 -0.617 11.349 1.00 87.19 69 ALA A O 1
ATOM 516 N N . GLN A 1 70 ? -2.337 1.519 11.854 1.00 84.44 70 GLN A N 1
ATOM 517 C CA . GLN A 1 70 ? -0.903 1.428 11.605 1.00 84.44 70 GLN A CA 1
ATOM 518 C C . GLN A 1 70 ? -0.195 0.375 12.470 1.00 84.44 70 GLN A C 1
ATOM 520 O O . GLN A 1 70 ? 0.820 -0.173 12.042 1.00 84.44 70 GLN A O 1
ATOM 525 N N . GLU A 1 71 ? -0.743 0.055 13.644 1.00 85.94 71 GLU A N 1
ATOM 526 C CA . GLU A 1 71 ? -0.188 -0.946 14.563 1.00 85.94 71 GLU A CA 1
ATOM 527 C C . GLU A 1 71 ? -0.621 -2.385 14.239 1.00 85.94 71 GLU A C 1
ATOM 529 O O . GLU A 1 71 ? 0.020 -3.335 14.686 1.00 85.94 71 GLU A O 1
ATOM 534 N N . VAL A 1 72 ? -1.696 -2.564 13.464 1.00 86.94 72 VAL A N 1
ATOM 535 C CA . VAL A 1 72 ? -2.279 -3.888 13.167 1.00 86.94 72 VAL A CA 1
ATOM 536 C C . VAL A 1 72 ? -2.092 -4.327 11.715 1.00 86.94 72 VAL A C 1
ATOM 538 O O . VAL A 1 72 ? -2.245 -5.510 11.411 1.00 86.94 72 VAL A O 1
ATOM 541 N N . PHE A 1 73 ? -1.741 -3.406 10.814 1.00 83.06 73 PHE A N 1
ATOM 542 C CA . PHE A 1 73 ? -1.439 -3.703 9.415 1.00 83.06 73 PHE A CA 1
ATOM 543 C C . PHE A 1 73 ? 0.071 -3.800 9.162 1.00 83.06 73 PHE A C 1
ATOM 545 O O . PHE A 1 73 ? 0.905 -3.277 9.899 1.00 83.06 73 PHE A O 1
ATOM 552 N N . SER A 1 74 ? 0.451 -4.517 8.107 1.00 85.38 74 SER A N 1
ATOM 553 C CA . SER A 1 74 ? 1.847 -4.676 7.691 1.00 85.38 74 SER A CA 1
ATOM 554 C C . SER A 1 74 ? 1.944 -4.725 6.173 1.00 85.38 74 SER A C 1
ATOM 556 O O . SER A 1 74 ? 1.083 -5.300 5.507 1.00 85.38 74 SER A O 1
ATOM 558 N N . LEU A 1 75 ? 3.007 -4.132 5.629 1.00 85.19 75 LEU A N 1
ATOM 559 C CA . LEU A 1 75 ? 3.312 -4.164 4.202 1.00 85.19 75 LEU A CA 1
ATOM 560 C C . LEU A 1 75 ? 4.262 -5.317 3.882 1.00 85.19 75 LEU A C 1
ATOM 562 O O . LEU A 1 75 ? 5.248 -5.534 4.584 1.00 85.19 75 LEU A O 1
ATOM 566 N N . TRP A 1 76 ? 3.991 -6.007 2.777 1.00 84.19 76 TRP A N 1
ATOM 567 C CA . TRP A 1 76 ? 4.794 -7.121 2.284 1.00 84.19 76 TRP A CA 1
ATOM 568 C C . TRP A 1 76 ? 5.256 -6.808 0.865 1.00 84.19 76 TRP A C 1
ATOM 570 O O . TRP A 1 76 ? 4.450 -6.424 0.019 1.00 84.19 76 TRP A O 1
ATOM 580 N N . LEU A 1 77 ? 6.551 -6.977 0.591 1.00 79.00 77 LEU A N 1
ATOM 581 C CA . LEU A 1 77 ? 7.087 -6.837 -0.758 1.00 79.00 77 LEU A CA 1
ATOM 582 C C . LEU A 1 77 ? 7.114 -8.207 -1.431 1.00 79.00 77 LEU A C 1
ATOM 584 O O . LEU A 1 77 ? 7.872 -9.091 -1.034 1.00 79.00 77 LEU A O 1
ATOM 588 N N . ILE A 1 78 ? 6.291 -8.374 -2.461 1.00 73.94 78 ILE A N 1
ATOM 589 C CA . ILE A 1 78 ? 6.267 -9.590 -3.270 1.00 73.94 78 ILE A CA 1
ATOM 590 C C . ILE A 1 78 ? 7.080 -9.309 -4.531 1.00 73.94 78 ILE A C 1
ATOM 592 O O . ILE A 1 78 ? 6.729 -8.438 -5.322 1.00 73.94 78 ILE A O 1
ATOM 596 N N . SER A 1 79 ? 8.179 -10.039 -4.722 1.00 70.50 79 SER A N 1
ATOM 597 C CA . SER A 1 79 ? 8.930 -10.015 -5.977 1.00 70.50 79 SER A CA 1
ATOM 598 C C . SER A 1 79 ? 8.980 -11.416 -6.567 1.00 70.50 79 SER A C 1
ATOM 600 O O . SER A 1 79 ? 9.415 -12.341 -5.874 1.00 70.50 79 SER A O 1
ATOM 602 N N . PRO A 1 80 ? 8.650 -11.588 -7.858 1.00 66.50 80 PRO A N 1
ATOM 603 C CA . PRO A 1 80 ? 8.808 -12.870 -8.541 1.00 66.50 80 PRO A CA 1
ATOM 604 C C . PRO A 1 80 ? 10.277 -13.329 -8.609 1.00 66.50 80 PRO A C 1
ATOM 606 O O . PRO A 1 80 ? 10.554 -14.478 -8.938 1.00 66.50 80 PRO A O 1
ATOM 609 N N . PHE A 1 81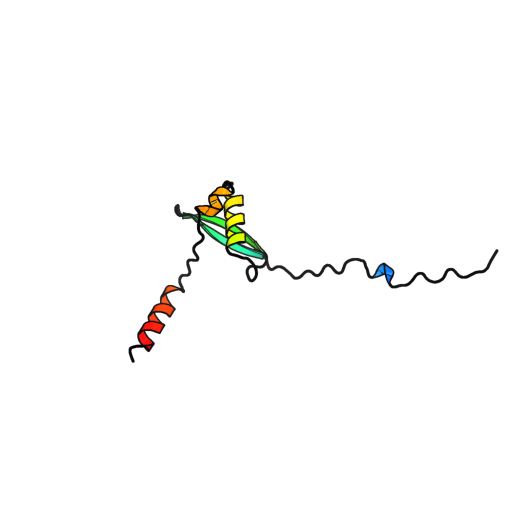 ? 11.233 -12.453 -8.283 1.00 60.97 81 PHE A N 1
ATOM 610 C CA . PHE A 1 81 ? 12.666 -12.735 -8.338 1.00 60.97 81 PHE A CA 1
ATOM 611 C C . PHE A 1 81 ? 13.308 -13.015 -6.976 1.00 60.97 81 PHE A C 1
ATOM 613 O O . PHE A 1 81 ? 14.440 -13.484 -6.945 1.00 60.97 81 PHE A O 1
ATOM 620 N N . LEU A 1 82 ? 12.610 -12.777 -5.863 1.00 59.50 82 LEU A N 1
ATOM 621 C CA . LEU A 1 82 ? 13.169 -12.967 -4.517 1.00 59.50 82 LEU A CA 1
ATOM 622 C C . LEU A 1 82 ? 13.380 -14.455 -4.156 1.00 59.50 82 LEU A C 1
ATOM 624 O O . LEU A 1 82 ? 14.207 -14.767 -3.305 1.00 59.50 82 LEU A O 1
ATOM 628 N N . GLY A 1 83 ? 12.686 -15.386 -4.824 1.00 58.56 83 GLY A N 1
ATOM 629 C CA . GLY A 1 83 ? 12.764 -16.824 -4.526 1.00 58.56 83 GLY A CA 1
ATOM 630 C C . GLY A 1 83 ? 13.921 -17.592 -5.181 1.00 58.56 83 GLY A C 1
ATOM 631 O O . GLY A 1 83 ? 14.274 -18.669 -4.706 1.0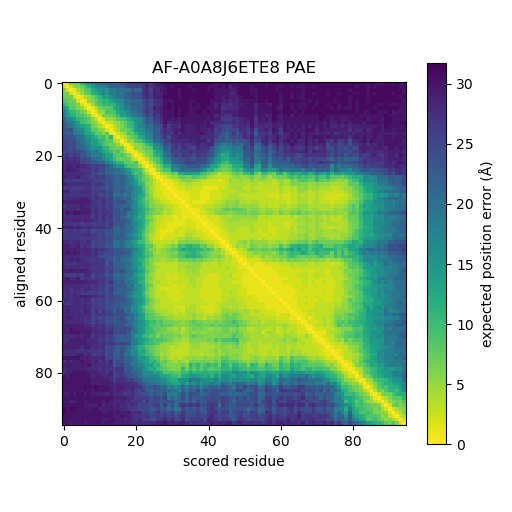0 58.56 83 GLY A O 1
ATOM 632 N N . LYS A 1 84 ? 14.521 -17.071 -6.259 1.00 59.94 84 LYS A N 1
ATOM 633 C CA . LYS A 1 84 ? 15.530 -17.811 -7.046 1.00 59.94 84 LYS A CA 1
ATOM 634 C C . LYS A 1 84 ? 16.950 -17.715 -6.475 1.00 59.94 84 LYS A C 1
ATOM 636 O O . LYS A 1 84 ? 17.681 -18.701 -6.504 1.00 59.94 84 LYS A O 1
ATOM 641 N N . ASP A 1 85 ? 17.326 -16.572 -5.903 1.00 54.97 85 ASP A N 1
ATOM 642 C CA . ASP A 1 85 ? 18.706 -16.346 -5.450 1.00 54.97 85 ASP A CA 1
ATOM 643 C C . ASP A 1 85 ? 18.994 -16.977 -4.074 1.00 54.97 85 ASP A C 1
ATOM 645 O O . ASP A 1 85 ? 20.113 -17.427 -3.825 1.00 54.97 85 ASP A O 1
ATOM 649 N N . LEU A 1 86 ? 17.980 -17.127 -3.207 1.00 56.25 86 LEU A N 1
ATOM 650 C CA . LEU A 1 86 ? 18.135 -17.834 -1.924 1.00 56.25 86 LEU A CA 1
ATOM 651 C C . LEU A 1 86 ? 18.436 -19.331 -2.099 1.00 56.25 86 LEU A C 1
ATOM 653 O O . LEU A 1 86 ? 19.170 -19.911 -1.300 1.00 56.25 86 LEU A O 1
ATOM 657 N N . GLN A 1 87 ? 17.909 -19.962 -3.150 1.00 57.00 87 GLN A N 1
ATOM 658 C CA . GLN A 1 87 ? 18.178 -21.376 -3.439 1.00 57.00 87 GLN A CA 1
ATOM 659 C C . GLN A 1 87 ? 19.589 -21.595 -4.001 1.00 57.00 87 GLN A C 1
ATOM 661 O O . GLN A 1 87 ? 20.215 -22.628 -3.750 1.00 57.00 87 GLN A O 1
ATOM 666 N N . ASN A 1 88 ? 20.120 -20.606 -4.720 1.00 55.12 88 ASN A N 1
ATOM 667 C CA . ASN A 1 88 ? 21.462 -20.677 -5.288 1.00 55.12 88 ASN A CA 1
ATOM 668 C C . ASN A 1 88 ? 22.541 -20.604 -4.190 1.00 55.12 88 ASN A C 1
ATOM 670 O O . ASN A 1 88 ? 23.522 -21.344 -4.224 1.00 55.12 88 ASN A O 1
ATOM 674 N N . LEU A 1 89 ? 22.309 -19.808 -3.138 1.00 56.00 89 LEU A N 1
ATOM 675 C CA . LEU A 1 89 ? 23.273 -19.649 -2.044 1.00 56.00 89 LEU A CA 1
ATOM 676 C C . LEU A 1 89 ? 23.453 -20.919 -1.190 1.00 56.00 89 LEU A C 1
ATOM 678 O O . LEU A 1 89 ? 24.553 -21.190 -0.717 1.00 56.00 89 LEU A O 1
ATOM 682 N N . ASN A 1 90 ? 22.399 -21.725 -1.025 1.00 54.75 90 ASN A N 1
ATOM 683 C CA . ASN A 1 90 ? 22.473 -22.990 -0.282 1.00 54.75 90 ASN A CA 1
ATOM 684 C C . ASN A 1 90 ? 23.232 -24.079 -1.070 1.00 54.75 90 ASN A C 1
ATOM 686 O O . ASN A 1 90 ? 23.911 -24.924 -0.495 1.00 54.75 90 ASN A O 1
ATOM 690 N N . SER A 1 91 ? 23.201 -24.000 -2.402 1.00 57.94 91 SER A N 1
ATOM 691 C CA . SER A 1 91 ? 23.917 -24.933 -3.282 1.00 57.94 91 SER A CA 1
ATOM 692 C C . SER A 1 91 ? 25.438 -24.712 -3.265 1.00 57.94 91 SER A C 1
ATOM 694 O O . SER A 1 91 ? 26.199 -25.650 -3.481 1.00 57.94 91 SER A O 1
ATOM 696 N N . SER A 1 92 ? 25.901 -23.490 -2.968 1.00 57.84 92 SER A N 1
ATOM 697 C CA . SER A 1 92 ? 27.335 -23.161 -2.906 1.00 57.84 92 SER A CA 1
ATOM 698 C C . SER A 1 92 ? 28.015 -23.554 -1.588 1.00 57.84 92 SER A C 1
ATOM 700 O O . SER A 1 92 ? 29.239 -23.515 -1.522 1.00 57.84 92 SER A O 1
ATOM 702 N N . LEU A 1 93 ? 27.257 -23.914 -0.547 1.00 57.72 93 LEU A N 1
ATOM 703 C CA . LEU A 1 93 ? 27.804 -24.411 0.725 1.00 57.72 93 LEU A CA 1
ATOM 704 C C . LEU A 1 93 ? 27.837 -25.947 0.800 1.00 57.72 93 LEU A C 1
ATOM 706 O O . LEU A 1 93 ? 28.236 -26.500 1.823 1.00 57.72 93 LEU A O 1
ATOM 710 N N . GLN A 1 94 ? 27.417 -26.630 -0.270 1.00 59.00 94 GLN A N 1
ATOM 711 C CA . GLN A 1 94 ? 27.442 -28.091 -0.391 1.00 59.00 94 GLN A CA 1
ATOM 712 C C . GLN A 1 94 ? 28.463 -28.617 -1.417 1.00 59.00 94 GLN A C 1
ATOM 714 O O . GLN A 1 94 ? 28.430 -29.807 -1.724 1.00 59.00 94 GLN A O 1
ATOM 719 N N . ASN A 1 95 ? 29.372 -27.771 -1.920 1.00 50.47 95 ASN A N 1
ATOM 720 C CA . ASN A 1 95 ? 30.481 -28.169 -2.799 1.00 50.47 95 ASN A CA 1
ATOM 721 C C . ASN A 1 95 ? 31.838 -27.881 -2.158 1.00 50.47 95 ASN A C 1
ATOM 723 O O . ASN A 1 95 ? 32.020 -26.739 -1.681 1.00 50.47 95 ASN A O 1
#

pLDDT: mean 72.61, std 16.19, range [43.5, 91.25]

Foldseek 3Di:
DDDDDDDPDDPPVVVPPDPPPCPVFDWDWDWAQDPVRDTDIDIDTNVVPDDQLNVLVRVCVVVVHDPVVSVVDDGDDDDPPPPPVVVVVVVVVVD

Sequence (95 aa):
MDRSGTSPLSANDYLLRGSVSSSGVRSVDVIVYLINDTAIPLTVDGLSATTAHEVHRKVLEVLHLPDIAQEVFSLWLISPFLGKDLQNLNSSLQN

Nearest PDB structures (foldseek):
  4z97-assembly1_A  TM=5.219E-01  e=1.542E+00  Homo sapiens
  4yoc-assembly1_C  TM=5.204E-01  e=1.880E+00  Homo sapiens
  7xpy-assembly1_A  TM=5.428E-01  e=2.292E+00  Homo sapiens
  5jtv-assembly4_G  TM=5.360E-01  e=2.145E+00  Homo sapiens
  5jtv-assembly1_A  TM=4.636E-01  e=4.437E+00  Homo sapiens

Organism: Eleutherodactylus coqui (NCBI:txid57060)

Secondary structure (DSSP, 8-state):
----------TTTTTTS---------EEEEEEEPTTS-EEEEEEETTTT--HHHHHHHHHHHTT--GGGGGT-------TTHHHHHHHHHHTT--

Mean predicted aligned error: 15.88 Å